Protein AF-A0A8S0VJ40-F1 (afdb_monomer)

Secondary structure (DSSP, 8-state):
---------HHHHHHHHHHHHHHHS-----------S--HHHHHHHHHHHHHHHHHHTTS-HHHHTSHHHHHHHHHHHHHHHTTGGGS-HHHHHHHHHHHHHHHHHHHHHHHHHHHHHHHHHHHHHHHHHHHHHHHHHHH--

Solvent-accessible surface area (backbone atoms only — not comparable to full-atom values): 8454 Å² total; per-residue (Å²): 137,82,84,78,81,72,82,69,51,73,69,55,50,51,49,54,52,52,53,51,51,63,68,66,53,76,91,69,75,94,69,92,76,95,72,95,76,85,79,70,64,64,62,53,52,52,40,53,50,27,50,52,52,38,63,54,54,76,70,49,55,67,84,60,39,67,37,68,67,47,41,49,51,44,54,50,18,40,51,46,42,65,74,45,43,90,80,51,54,74,67,58,38,52,52,48,51,51,45,57,72,45,45,69,58,53,54,48,54,48,53,52,50,53,52,53,52,53,52,51,51,54,51,52,54,54,50,54,53,51,52,52,53,52,55,51,52,64,68,70,77,114

Foldseek 3Di:
DDDDPDPDDPVRVVVVVVVVVVVPPDPDDDDDDPDDDDPPPPLVVLLVVLVVLLVVLVPDDLVVCLPPVNVVSNLVSLVSCQVVVVVDDPVVNVVSVVCNVCVVVVNVVVVVVVVVVVVVVVVVVVVVVVVVVVVVVVVVVD

pLDDT: mean 79.47, std 16.98, range [35.09, 96.12]

Nearest PDB structures (foldseek):
  6o35-assembly1_B-2  TM=2.743E-01  e=5.313E+00  synthetic construct
  4jps-assembly1_B  TM=1.727E-01  e=5.653E+00  Homo sapiens

Mean predicted aligned error: 16.93 Å

Structure (mmCIF, N/CA/C/O backbone):
data_AF-A0A8S0VJ40-F1
#
_entry.id   AF-A0A8S0VJ40-F1
#
loop_
_atom_site.group_PDB
_atom_site.id
_atom_site.type_symbol
_atom_site.label_atom_id
_atom_site.label_alt_id
_atom_site.label_comp_id
_atom_site.label_asym_id
_atom_site.label_entity_id
_atom_site.label_seq_id
_atom_site.pdbx_PDB_ins_code
_atom_site.Cartn_x
_atom_site.Cartn_y
_atom_site.Cartn_z
_atom_site.occupancy
_atom_site.B_iso_or_equiv
_atom_site.auth_seq_id
_atom_site.auth_comp_id
_atom_site.auth_asym_id
_atom_site.auth_atom_id
_atom_site.pdbx_PDB_model_num
ATOM 1 N N . PRO A 1 1 ? 5.950 -53.719 -9.949 1.00 42.41 1 PRO A N 1
ATOM 2 C CA . PRO A 1 1 ? 6.264 -52.420 -9.310 1.00 42.41 1 PRO A CA 1
ATOM 3 C C . PRO A 1 1 ? 5.692 -51.286 -10.170 1.00 42.41 1 PRO A C 1
ATOM 5 O O . PRO A 1 1 ? 6.237 -50.992 -11.226 1.00 42.41 1 PRO A O 1
ATOM 8 N N . MET A 1 2 ? 4.516 -50.775 -9.795 1.00 40.91 2 MET A N 1
ATOM 9 C CA . MET A 1 2 ? 3.922 -49.607 -10.445 1.00 40.91 2 MET A CA 1
ATOM 10 C C . MET A 1 2 ? 4.445 -48.355 -9.751 1.00 40.91 2 MET A C 1
ATOM 12 O O . MET A 1 2 ? 4.151 -48.145 -8.576 1.00 40.91 2 MET A O 1
ATOM 16 N N . ASP A 1 3 ? 5.214 -47.555 -10.482 1.00 45.19 3 ASP A N 1
ATOM 17 C CA . ASP A 1 3 ? 5.602 -46.214 -10.068 1.00 45.19 3 ASP A CA 1
ATOM 18 C C . ASP A 1 3 ? 4.359 -45.322 -10.092 1.00 45.19 3 ASP A C 1
ATOM 20 O O . ASP A 1 3 ? 3.833 -44.963 -11.148 1.00 45.19 3 ASP A O 1
ATOM 24 N N . SER A 1 4 ? 3.848 -45.006 -8.903 1.00 51.31 4 SER A N 1
ATOM 25 C CA . SER A 1 4 ? 2.787 -44.024 -8.733 1.00 51.31 4 SER A CA 1
ATOM 26 C C . SER A 1 4 ? 3.364 -42.632 -8.991 1.00 51.31 4 SER A C 1
ATOM 28 O O . SER A 1 4 ? 3.977 -42.032 -8.107 1.00 51.31 4 SER A O 1
ATOM 30 N N . PHE A 1 5 ? 3.166 -42.096 -10.194 1.00 58.88 5 PHE A N 1
ATOM 31 C CA . PHE A 1 5 ? 3.339 -40.666 -10.431 1.00 58.88 5 PHE A CA 1
ATOM 32 C C . PHE A 1 5 ? 2.191 -39.929 -9.743 1.00 58.88 5 PHE A C 1
ATOM 34 O O . PHE A 1 5 ? 1.100 -39.790 -10.291 1.00 58.88 5 PHE A O 1
ATOM 41 N N . VAL A 1 6 ? 2.432 -39.501 -8.505 1.00 60.41 6 VAL A N 1
ATOM 42 C CA . VAL A 1 6 ? 1.575 -38.525 -7.833 1.00 60.41 6 VAL A CA 1
ATOM 43 C C . VAL A 1 6 ? 1.709 -37.212 -8.613 1.00 60.41 6 VAL A C 1
ATOM 45 O O . VAL A 1 6 ? 2.836 -36.740 -8.788 1.00 60.41 6 VAL A O 1
ATOM 48 N N . PRO A 1 7 ? 0.614 -36.625 -9.127 1.00 55.88 7 PRO A N 1
ATOM 49 C CA . PRO A 1 7 ? 0.665 -35.304 -9.731 1.00 55.88 7 PRO A CA 1
ATOM 50 C C . PRO A 1 7 ? 1.055 -34.311 -8.637 1.00 55.88 7 PRO A C 1
ATOM 52 O O . PRO A 1 7 ? 0.270 -34.056 -7.727 1.00 55.88 7 PRO A O 1
ATOM 55 N N . LEU A 1 8 ? 2.285 -33.804 -8.695 1.00 59.44 8 LEU A N 1
ATOM 56 C CA . LEU A 1 8 ? 2.709 -32.687 -7.858 1.00 59.44 8 LEU A CA 1
ATOM 57 C C . LEU A 1 8 ? 1.770 -31.509 -8.128 1.00 59.44 8 LEU A C 1
ATOM 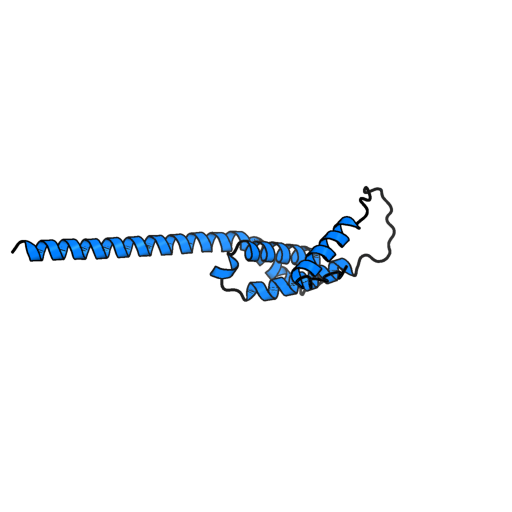59 O O . LEU A 1 8 ? 1.546 -31.147 -9.287 1.00 59.44 8 LEU A O 1
ATOM 63 N N . ASP A 1 9 ? 1.225 -30.941 -7.053 1.00 67.31 9 ASP A N 1
ATOM 64 C CA . ASP A 1 9 ? 0.450 -29.704 -7.083 1.00 67.31 9 ASP A CA 1
ATOM 65 C C . ASP A 1 9 ? 1.245 -28.658 -7.895 1.00 67.31 9 ASP A C 1
ATOM 67 O O . ASP A 1 9 ? 2.464 -28.534 -7.701 1.00 67.31 9 ASP A O 1
ATOM 71 N N . PRO A 1 10 ? 0.621 -27.919 -8.832 1.00 69.12 10 PRO A N 1
ATOM 72 C CA . PRO A 1 10 ? 1.275 -26.831 -9.555 1.00 69.12 10 PRO A CA 1
ATOM 73 C C . PRO A 1 10 ? 2.107 -25.910 -8.653 1.00 69.12 10 PRO A C 1
ATOM 75 O O . PRO A 1 10 ? 3.169 -25.444 -9.066 1.00 69.12 10 PRO A O 1
ATOM 78 N N . LEU A 1 11 ? 1.668 -25.693 -7.410 1.00 62.16 11 LEU A N 1
ATOM 79 C CA . LEU A 1 11 ? 2.377 -24.877 -6.428 1.00 62.16 11 LEU A CA 1
ATOM 80 C C . LEU A 1 11 ? 3.682 -25.528 -5.942 1.00 62.16 11 LEU A C 1
ATOM 82 O O . LEU A 1 11 ? 4.709 -24.864 -5.793 1.00 62.16 11 LEU A O 1
ATOM 86 N N . GLU A 1 12 ? 3.661 -26.841 -5.753 1.00 69.19 12 GLU A N 1
ATOM 87 C CA . GLU A 1 12 ? 4.792 -27.646 -5.297 1.00 69.19 12 GLU A CA 1
ATOM 88 C C . GLU A 1 12 ? 5.825 -27.822 -6.421 1.00 69.19 12 GLU A C 1
ATOM 90 O O . GLU A 1 12 ? 7.031 -27.737 -6.192 1.00 69.19 12 GLU A O 1
ATOM 95 N N . SER A 1 13 ? 5.362 -27.922 -7.673 1.00 70.88 13 SER A 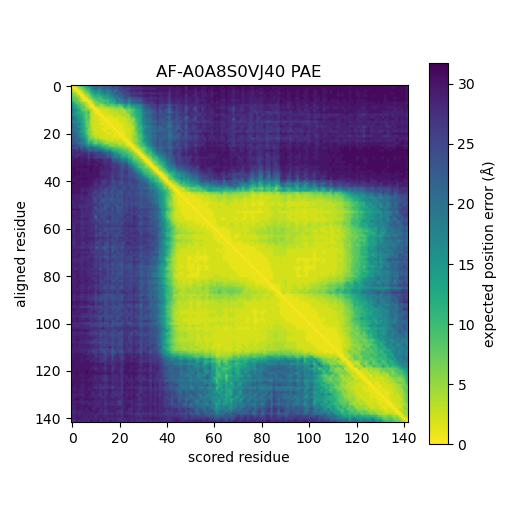N 1
ATOM 96 C CA . SER A 1 13 ? 6.224 -27.887 -8.861 1.00 70.88 13 SER A CA 1
ATOM 97 C C . SER A 1 13 ? 6.964 -26.551 -9.005 1.00 70.88 13 SER A C 1
ATOM 99 O O . SER A 1 13 ? 8.165 -26.530 -9.295 1.00 70.88 13 SER A O 1
ATOM 101 N N . ILE A 1 14 ? 6.278 -25.429 -8.754 1.00 74.69 14 ILE A N 1
ATOM 102 C CA . ILE A 1 14 ? 6.890 -24.092 -8.763 1.00 74.69 14 ILE A CA 1
ATOM 103 C C . ILE A 1 14 ? 7.935 -23.976 -7.650 1.00 74.69 14 ILE A C 1
ATOM 105 O O . ILE A 1 14 ? 9.039 -23.490 -7.902 1.00 74.69 14 ILE A O 1
ATOM 109 N N . TYR A 1 15 ? 7.617 -24.464 -6.448 1.00 77.81 15 TYR A N 1
ATOM 110 C CA . TYR A 1 15 ? 8.523 -24.425 -5.303 1.00 77.81 15 TYR A CA 1
ATOM 111 C C . TYR A 1 15 ? 9.808 -25.226 -5.553 1.00 77.81 15 TYR A C 1
ATOM 113 O O . TYR A 1 15 ? 10.908 -24.685 -5.431 1.00 77.81 15 TYR A O 1
ATOM 121 N N . VAL A 1 16 ? 9.686 -26.478 -6.007 1.00 78.19 16 VAL A N 1
ATOM 122 C CA . VAL A 1 16 ? 10.834 -27.346 -6.328 1.00 78.19 16 VAL A CA 1
ATOM 123 C C . VAL A 1 16 ? 11.701 -26.736 -7.433 1.00 78.19 16 VAL A C 1
ATOM 125 O O . VAL A 1 16 ? 12.934 -26.782 -7.371 1.00 78.19 16 VAL A O 1
ATOM 128 N N . LYS A 1 17 ? 11.076 -26.111 -8.437 1.00 76.38 17 LYS A N 1
ATOM 129 C CA . LYS A 1 17 ? 11.792 -25.445 -9.530 1.00 76.38 17 LYS A CA 1
ATOM 130 C C . LYS A 1 17 ? 12.568 -24.218 -9.047 1.00 76.38 17 LYS A C 1
ATOM 132 O O . LYS A 1 17 ? 13.713 -24.032 -9.457 1.00 76.38 17 LYS A O 1
ATOM 137 N N . ALA A 1 18 ? 11.975 -23.412 -8.168 1.00 74.31 18 ALA A N 1
ATOM 138 C CA . ALA A 1 18 ? 12.633 -22.253 -7.574 1.00 74.31 18 ALA A CA 1
ATOM 139 C C . ALA A 1 18 ? 13.811 -22.668 -6.676 1.00 74.31 18 ALA A C 1
ATOM 141 O O . ALA A 1 18 ? 14.895 -22.093 -6.772 1.00 74.31 18 ALA A O 1
ATOM 142 N N . GLU A 1 19 ? 13.640 -23.710 -5.860 1.00 79.25 19 GLU A N 1
ATOM 143 C CA . GLU A 1 19 ? 14.691 -24.199 -4.964 1.00 79.25 19 GLU A CA 1
ATOM 144 C C . GLU A 1 19 ? 15.882 -24.791 -5.739 1.00 79.25 19 GLU A C 1
ATOM 146 O O . GLU A 1 19 ? 17.044 -24.521 -5.420 1.00 79.25 19 GLU A O 1
ATOM 151 N N . SER A 1 20 ? 15.604 -25.552 -6.804 1.00 80.25 20 SER A N 1
ATOM 152 C CA . SER A 1 20 ? 16.628 -26.092 -7.706 1.00 80.25 20 SER A CA 1
ATOM 153 C C . SER A 1 20 ? 17.405 -24.977 -8.410 1.00 80.25 20 SER A C 1
ATOM 155 O O . SER A 1 20 ? 18.635 -25.028 -8.475 1.00 80.25 20 SER A O 1
ATOM 157 N N . PHE A 1 21 ? 16.707 -23.928 -8.858 1.00 78.88 21 PHE A N 1
ATOM 158 C CA . PHE A 1 21 ? 17.334 -22.766 -9.477 1.00 78.88 21 PHE A CA 1
ATOM 159 C C . PHE A 1 21 ? 18.286 -22.056 -8.506 1.00 78.88 21 PHE A C 1
ATOM 161 O O . PHE A 1 21 ? 19.450 -21.849 -8.845 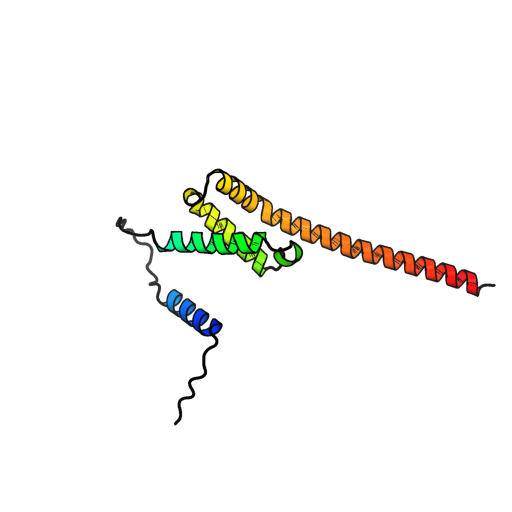1.00 78.88 21 PHE A O 1
ATOM 168 N N . LEU A 1 22 ? 17.849 -21.777 -7.274 1.00 75.88 22 LEU A N 1
ATOM 169 C CA . LEU A 1 22 ? 18.679 -21.129 -6.250 1.00 75.88 22 LEU A CA 1
ATOM 170 C C . LEU A 1 22 ? 19.916 -21.957 -5.875 1.00 75.88 22 LEU A C 1
ATOM 172 O O . LEU A 1 22 ? 20.999 -21.400 -5.699 1.00 75.88 22 LEU A O 1
ATOM 176 N N . LYS A 1 23 ? 19.783 -23.287 -5.797 1.00 74.81 23 LYS A N 1
ATOM 177 C CA . LYS A 1 23 ? 20.914 -24.202 -5.560 1.00 74.81 23 LYS A CA 1
ATOM 178 C C . LYS A 1 23 ? 21.881 -24.282 -6.741 1.00 74.81 23 LYS A C 1
ATOM 180 O O . LYS A 1 23 ? 23.058 -24.564 -6.530 1.00 74.81 23 LYS A O 1
ATOM 185 N N . SER A 1 24 ? 21.400 -24.049 -7.963 1.00 75.25 24 SER A N 1
ATOM 186 C CA . SER A 1 24 ? 22.216 -24.092 -9.181 1.00 75.25 24 SER A CA 1
ATOM 187 C C . SER A 1 24 ? 23.060 -22.836 -9.407 1.00 75.25 24 SER A C 1
ATOM 189 O O . SER A 1 24 ? 23.974 -22.866 -10.231 1.00 75.25 24 SER A O 1
ATOM 191 N N . ILE A 1 25 ? 22.800 -21.749 -8.667 1.00 74.19 25 ILE A N 1
ATOM 192 C CA . ILE A 1 25 ? 23.612 -20.533 -8.732 1.00 74.19 25 ILE A CA 1
ATOM 193 C C . ILE A 1 25 ? 25.004 -20.859 -8.168 1.00 74.19 25 ILE A C 1
ATOM 195 O O . ILE A 1 25 ? 25.128 -21.197 -6.986 1.00 74.19 25 ILE A O 1
ATOM 199 N N . PRO A 1 26 ? 26.076 -20.757 -8.974 1.00 62.88 26 PRO A N 1
ATOM 200 C CA . PRO A 1 26 ? 27.422 -20.981 -8.478 1.00 62.88 26 PRO A CA 1
ATOM 201 C C . PRO A 1 26 ? 27.715 -19.981 -7.358 1.00 62.88 26 PRO A C 1
ATOM 203 O O . PRO A 1 26 ? 27.571 -18.773 -7.554 1.00 62.88 26 PRO A O 1
ATOM 206 N N . LYS A 1 27 ? 28.178 -20.462 -6.196 1.00 61.94 27 LYS A N 1
ATOM 207 C CA . LYS A 1 27 ? 28.809 -19.624 -5.162 1.00 61.94 27 LYS A CA 1
ATOM 208 C C . LYS A 1 27 ? 30.111 -19.049 -5.726 1.00 61.94 27 LYS A C 1
ATOM 210 O O . LYS A 1 27 ? 31.199 -19.537 -5.434 1.00 61.94 27 LYS A O 1
ATOM 215 N N . LYS A 1 28 ? 30.012 -18.047 -6.596 1.00 50.06 28 LYS A N 1
ATOM 216 C CA . LYS A 1 28 ? 31.170 -17.351 -7.141 1.00 50.06 28 LYS A CA 1
ATOM 217 C C . LYS A 1 28 ? 31.539 -16.246 -6.161 1.00 50.06 28 LYS A C 1
ATOM 219 O O . LYS A 1 28 ? 30.782 -15.300 -5.967 1.00 50.06 28 LYS A O 1
ATOM 224 N N . SER A 1 29 ? 32.689 -16.405 -5.505 1.00 47.62 29 SER A N 1
ATOM 225 C CA . SER A 1 29 ? 33.309 -15.325 -4.745 1.00 47.62 29 SER A CA 1
ATOM 226 C C . SER A 1 29 ? 33.520 -14.137 -5.675 1.00 47.62 29 SER A C 1
ATOM 228 O O . SER A 1 29 ? 34.057 -14.307 -6.773 1.00 47.62 29 SER A O 1
ATOM 230 N N . PHE A 1 30 ? 33.110 -12.952 -5.234 1.00 45.16 30 PHE A N 1
ATOM 231 C CA . PHE A 1 30 ? 33.360 -11.702 -5.934 1.00 45.16 30 PHE A CA 1
ATOM 232 C C . PHE A 1 30 ? 34.870 -11.494 -6.086 1.00 45.16 30 PHE A C 1
ATOM 234 O O . PHE A 1 30 ? 35.560 -11.082 -5.160 1.00 45.16 30 PHE A O 1
ATOM 241 N N . SER A 1 31 ? 35.380 -11.809 -7.271 1.00 42.28 31 SER A N 1
ATOM 242 C CA . SER A 1 31 ? 36.697 -11.410 -7.740 1.00 42.28 31 SER A CA 1
ATOM 243 C C . SER A 1 31 ? 36.496 -10.814 -9.127 1.00 42.28 31 SER A C 1
ATOM 245 O O . SER A 1 31 ? 36.039 -11.498 -10.042 1.00 42.28 31 SER A O 1
ATOM 247 N N . SER A 1 32 ? 36.797 -9.521 -9.199 1.00 51.09 32 SER A N 1
ATOM 248 C CA . SER A 1 32 ? 36.800 -8.621 -10.348 1.00 51.09 32 SER A CA 1
ATOM 249 C C . SER A 1 32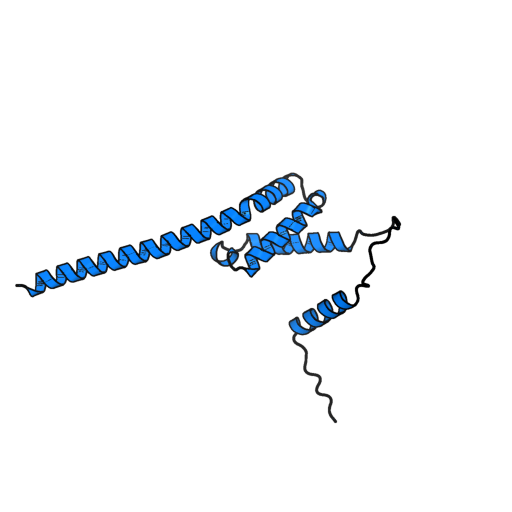 ? 37.011 -9.284 -11.715 1.00 51.09 32 SER A C 1
ATOM 251 O O . SER A 1 32 ? 38.056 -9.876 -11.970 1.00 51.09 32 SER A O 1
ATOM 253 N N . ALA A 1 33 ? 36.044 -9.085 -12.610 1.00 37.72 33 ALA A N 1
ATOM 254 C CA . ALA A 1 33 ? 36.286 -8.841 -14.027 1.00 37.72 33 ALA A CA 1
ATOM 255 C C . ALA A 1 33 ? 35.066 -8.092 -14.572 1.00 37.72 33 ALA A C 1
ATOM 257 O O . ALA A 1 33 ? 33.964 -8.634 -14.642 1.00 37.72 33 ALA A O 1
ATOM 258 N N . ILE A 1 34 ? 35.267 -6.812 -14.875 1.00 48.94 34 ILE A N 1
ATOM 259 C CA . ILE A 1 34 ? 34.309 -5.973 -15.587 1.00 48.94 34 ILE A CA 1
ATOM 260 C C . ILE A 1 34 ? 34.347 -6.473 -17.029 1.00 48.94 34 ILE A C 1
ATOM 262 O O . ILE A 1 34 ? 35.265 -6.126 -17.766 1.00 48.94 34 ILE A O 1
ATOM 266 N N . ASP A 1 35 ? 33.399 -7.329 -17.397 1.00 35.09 35 ASP A N 1
ATOM 267 C CA . ASP A 1 35 ? 33.155 -7.671 -18.793 1.00 35.09 35 ASP A CA 1
ATOM 268 C C . ASP A 1 35 ? 31.756 -7.176 -19.153 1.00 35.09 35 ASP A C 1
ATOM 270 O O . ASP A 1 35 ? 30.720 -7.715 -18.760 1.00 35.09 35 ASP A O 1
ATOM 274 N N . THR A 1 36 ? 31.746 -6.029 -19.818 1.00 48.12 36 THR A N 1
ATOM 275 C CA . THR A 1 36 ? 30.575 -5.377 -20.383 1.00 48.12 36 THR A CA 1
ATOM 276 C C . THR A 1 36 ? 30.016 -6.243 -21.498 1.00 48.12 36 THR A C 1
ATOM 278 O O . THR A 1 36 ? 30.503 -6.123 -22.614 1.00 48.12 36 THR A O 1
ATOM 281 N N . THR A 1 37 ? 29.004 -7.076 -21.233 1.00 42.66 37 THR A N 1
ATOM 282 C CA . THR A 1 37 ? 27.975 -7.494 -22.208 1.00 42.66 37 THR A CA 1
ATOM 283 C C . THR A 1 37 ? 26.837 -8.230 -21.476 1.00 42.66 37 THR A C 1
ATOM 285 O O . THR A 1 37 ? 27.031 -9.309 -20.931 1.00 42.66 37 THR A O 1
ATOM 288 N N . CYS A 1 38 ? 25.629 -7.651 -21.534 1.00 42.78 38 CYS A N 1
ATOM 289 C CA . CYS A 1 38 ? 24.323 -8.289 -21.286 1.00 42.78 38 CYS A CA 1
ATOM 290 C C . CYS A 1 38 ? 23.931 -8.685 -19.841 1.00 42.78 38 CYS A C 1
ATOM 292 O O . CYS A 1 38 ? 23.775 -9.863 -19.543 1.00 42.78 38 CYS A O 1
ATOM 294 N N . GLU A 1 39 ? 23.581 -7.708 -18.994 1.00 45.25 39 GLU A N 1
ATOM 295 C CA . GLU A 1 39 ? 22.882 -7.952 -17.707 1.00 45.25 39 GLU A CA 1
ATOM 296 C C . GLU A 1 39 ? 21.385 -7.546 -17.702 1.00 45.25 39 GLU A C 1
ATOM 298 O O . GLU A 1 39 ? 20.737 -7.508 -16.661 1.00 45.25 39 GLU A O 1
ATOM 303 N N . VAL A 1 40 ? 20.792 -7.227 -18.859 1.00 49.81 40 VAL A N 1
ATOM 304 C CA . VAL A 1 40 ? 19.518 -6.471 -18.922 1.00 49.81 40 VAL A CA 1
ATOM 305 C C . VAL A 1 40 ? 18.195 -7.276 -19.065 1.00 49.81 40 VAL A C 1
ATOM 307 O O . VAL A 1 40 ? 17.146 -6.633 -19.023 1.00 49.81 40 VAL A O 1
ATOM 310 N N . PRO A 1 41 ? 18.118 -8.624 -19.154 1.00 49.62 41 PRO A N 1
ATOM 311 C CA . PRO A 1 41 ? 16.804 -9.286 -19.100 1.00 49.62 41 PRO A CA 1
ATOM 312 C C . PRO A 1 41 ? 16.247 -9.382 -17.669 1.00 49.62 41 PRO A C 1
ATOM 314 O O . PRO A 1 41 ? 15.133 -8.941 -17.400 1.00 49.62 41 PRO A O 1
ATOM 317 N N . LEU A 1 42 ? 17.059 -9.869 -16.723 1.00 52.03 42 LEU A N 1
ATOM 318 C CA . LEU A 1 42 ? 16.574 -10.311 -15.411 1.00 52.03 42 LEU A CA 1
ATOM 319 C C . LEU A 1 42 ? 15.981 -9.158 -14.582 1.00 52.03 42 LEU A C 1
ATOM 321 O O . LEU A 1 42 ? 14.871 -9.264 -14.068 1.00 52.03 42 LEU A O 1
ATOM 325 N N . PHE A 1 43 ? 16.676 -8.019 -14.499 1.00 57.03 43 PHE A N 1
ATOM 326 C CA . PHE A 1 43 ? 16.216 -6.862 -13.716 1.00 57.03 43 PHE A CA 1
ATOM 327 C C . PHE A 1 43 ? 14.926 -6.234 -14.257 1.00 57.03 43 PHE A C 1
ATOM 329 O O . PHE A 1 43 ? 14.072 -5.811 -13.474 1.00 57.03 43 PHE A O 1
ATOM 336 N N . LYS A 1 44 ? 14.756 -6.201 -15.585 1.00 63.12 44 LYS A N 1
ATOM 337 C CA . LYS A 1 44 ? 13.525 -5.695 -16.206 1.00 63.12 44 LYS A CA 1
ATOM 338 C C . LYS A 1 44 ? 12.345 -6.610 -15.909 1.00 63.12 44 LYS A C 1
ATOM 340 O O . LYS A 1 44 ? 11.279 -6.109 -15.559 1.00 63.12 44 LYS A O 1
ATOM 345 N N . ASP A 1 45 ? 12.552 -7.922 -15.966 1.00 78.94 45 ASP A N 1
ATOM 346 C CA . ASP A 1 45 ? 11.515 -8.904 -15.649 1.00 78.94 45 ASP A CA 1
ATOM 347 C C . ASP A 1 45 ? 11.067 -8.782 -14.183 1.00 78.94 45 ASP A C 1
ATOM 349 O O . ASP A 1 45 ? 9.868 -8.763 -13.894 1.00 78.94 45 ASP A O 1
ATOM 353 N N . HIS A 1 46 ? 12.011 -8.574 -13.258 1.00 84.12 46 HIS A N 1
ATOM 354 C CA . HIS A 1 46 ? 11.701 -8.319 -11.849 1.00 84.12 46 HIS A CA 1
ATOM 355 C C . HIS A 1 46 ? 10.912 -7.023 -11.631 1.00 84.12 46 HIS A C 1
ATOM 357 O O . HIS A 1 46 ? 9.958 -7.016 -10.853 1.00 84.12 46 HIS A O 1
ATOM 363 N N . ALA A 1 47 ? 11.262 -5.934 -12.321 1.00 86.81 47 ALA A N 1
ATOM 364 C CA . ALA A 1 47 ? 10.539 -4.670 -12.204 1.00 86.81 47 ALA A CA 1
ATOM 365 C C . ALA A 1 47 ? 9.116 -4.752 -12.787 1.00 86.81 47 ALA A C 1
ATOM 367 O O . ALA A 1 47 ? 8.182 -4.195 -12.211 1.00 86.81 47 ALA A O 1
ATOM 368 N N . ILE A 1 48 ? 8.929 -5.481 -13.894 1.00 89.38 48 ILE A N 1
ATOM 369 C CA . ILE A 1 48 ? 7.607 -5.728 -14.491 1.00 89.38 48 ILE A CA 1
ATOM 370 C C . ILE A 1 48 ? 6.733 -6.549 -13.535 1.00 89.38 48 ILE A C 1
ATOM 372 O O . ILE A 1 48 ? 5.577 -6.191 -13.301 1.00 89.38 48 ILE A O 1
ATOM 376 N N . LEU A 1 49 ? 7.286 -7.609 -12.937 1.00 90.44 49 LEU A N 1
ATOM 377 C CA . LEU A 1 49 ? 6.584 -8.417 -11.937 1.00 90.44 49 LEU A CA 1
ATOM 378 C C . LEU A 1 49 ? 6.226 -7.595 -10.693 1.00 90.44 49 LEU A C 1
ATOM 380 O O . LEU A 1 49 ? 5.071 -7.610 -10.270 1.00 90.44 49 LEU A O 1
ATOM 384 N N . ALA A 1 50 ? 7.176 -6.828 -10.151 1.00 92.06 50 ALA A N 1
ATOM 385 C CA . ALA A 1 50 ? 6.947 -5.942 -9.010 1.00 92.06 50 ALA A CA 1
ATOM 386 C C . ALA A 1 50 ? 5.859 -4.901 -9.301 1.00 92.06 50 ALA A C 1
ATOM 388 O O . ALA A 1 50 ? 5.002 -4.652 -8.459 1.00 92.06 50 ALA A O 1
ATOM 389 N N . LYS A 1 51 ? 5.827 -4.345 -10.519 1.00 92.19 51 LYS A N 1
ATOM 390 C CA . LYS A 1 51 ? 4.749 -3.450 -10.961 1.00 92.19 51 LYS A CA 1
ATOM 391 C C . LYS A 1 51 ? 3.393 -4.158 -10.986 1.00 92.19 51 LYS A C 1
ATOM 393 O O . LYS A 1 51 ? 2.391 -3.569 -10.592 1.00 92.19 51 LYS A O 1
ATOM 398 N N . GLY A 1 52 ? 3.353 -5.416 -11.423 1.00 91.25 52 GLY A N 1
ATOM 399 C CA . GLY A 1 52 ? 2.147 -6.245 -11.391 1.00 91.25 52 GLY A CA 1
ATOM 400 C C . GLY A 1 52 ? 1.631 -6.480 -9.969 1.00 91.25 52 GLY A C 1
ATOM 401 O O . GLY A 1 52 ? 0.446 -6.271 -9.705 1.00 91.25 52 GLY A O 1
ATOM 402 N N . PHE A 1 53 ? 2.518 -6.854 -9.042 1.00 92.44 53 PHE A N 1
ATOM 403 C CA . PHE A 1 53 ? 2.169 -7.017 -7.628 1.00 92.44 53 PHE A CA 1
ATOM 404 C C . PHE A 1 53 ? 1.711 -5.707 -6.999 1.00 92.44 53 PHE A C 1
ATOM 406 O O . PHE A 1 53 ? 0.653 -5.681 -6.376 1.00 92.44 53 PHE A O 1
ATOM 413 N N . PHE A 1 54 ? 2.441 -4.618 -7.231 1.00 94.56 54 PHE A N 1
ATOM 414 C CA . PHE A 1 54 ? 2.064 -3.282 -6.787 1.00 94.56 54 PHE A CA 1
ATOM 415 C C . PHE A 1 54 ? 0.649 -2.912 -7.246 1.00 94.56 54 PHE A C 1
ATOM 417 O O . PHE A 1 54 ? -0.206 -2.622 -6.416 1.00 94.56 54 PHE A O 1
ATOM 424 N N . ASN A 1 55 ? 0.365 -3.016 -8.549 1.00 93.69 55 ASN A N 1
ATOM 425 C CA . ASN A 1 55 ? -0.947 -2.689 -9.113 1.00 93.69 55 ASN A CA 1
ATOM 426 C C . ASN A 1 55 ? -2.080 -3.533 -8.511 1.00 93.69 55 ASN A C 1
ATOM 428 O O . ASN A 1 55 ? -3.201 -3.051 -8.360 1.00 93.69 55 ASN A O 1
ATOM 432 N N . LYS A 1 56 ? -1.802 -4.793 -8.162 1.00 94.19 56 LYS A N 1
ATOM 433 C CA . LYS A 1 56 ? -2.765 -5.643 -7.461 1.00 94.19 56 LYS A CA 1
ATOM 434 C C . LYS A 1 56 ? -2.961 -5.181 -6.015 1.00 94.19 56 LYS A C 1
ATOM 436 O O . LYS A 1 56 ? -4.097 -5.054 -5.574 1.00 94.19 56 LYS A O 1
ATOM 441 N N . LEU A 1 57 ? -1.883 -4.908 -5.289 1.00 93.81 57 LEU A N 1
ATOM 442 C CA . LEU A 1 57 ? -1.930 -4.556 -3.868 1.00 93.81 57 LEU A CA 1
ATOM 443 C C . LEU A 1 57 ? -2.566 -3.186 -3.617 1.00 93.81 57 LEU A C 1
ATOM 445 O O . LEU A 1 57 ? -3.293 -3.041 -2.643 1.00 93.81 57 LEU A O 1
ATOM 449 N N . ILE A 1 58 ? -2.389 -2.203 -4.508 1.00 92.88 58 ILE A N 1
ATOM 450 C CA . ILE A 1 58 ? -3.069 -0.899 -4.373 1.00 92.88 58 ILE A CA 1
ATOM 451 C C . ILE A 1 58 ? -4.595 -0.997 -4.505 1.00 92.88 58 ILE A C 1
ATOM 453 O O . ILE A 1 58 ? -5.301 -0.064 -4.137 1.00 92.88 58 ILE A O 1
ATOM 457 N N . SER A 1 59 ? -5.109 -2.103 -5.054 1.00 93.69 59 SER A N 1
ATOM 458 C CA . SER A 1 59 ? -6.550 -2.350 -5.154 1.00 93.69 59 SER A CA 1
ATOM 459 C C . SER A 1 59 ? -7.139 -2.994 -3.897 1.00 93.69 59 SER A C 1
ATOM 461 O O . SER A 1 59 ? -8.359 -3.116 -3.795 1.00 93.69 59 SER A O 1
ATOM 463 N N . PHE A 1 60 ? -6.296 -3.424 -2.952 1.00 91.25 60 PHE A N 1
ATOM 464 C CA . PHE A 1 60 ? -6.759 -4.075 -1.733 1.00 91.25 60 PHE A CA 1
ATOM 465 C C . PHE A 1 60 ? -7.327 -3.048 -0.751 1.00 91.25 60 PHE A C 1
ATOM 467 O O . PHE A 1 60 ? -6.799 -1.937 -0.640 1.00 91.25 60 PHE A O 1
ATOM 474 N N . PRO A 1 61 ? -8.380 -3.407 0.003 1.00 92.50 61 PRO A N 1
ATOM 475 C CA . PRO A 1 61 ? -8.788 -2.608 1.146 1.00 92.50 61 PRO A CA 1
ATOM 476 C C . PRO A 1 61 ? -7.673 -2.613 2.202 1.00 92.50 61 PRO A C 1
ATOM 478 O O . PRO A 1 61 ? -6.911 -3.574 2.318 1.00 92.50 61 PRO A O 1
ATOM 481 N N . LEU A 1 62 ? -7.593 -1.547 3.004 1.00 89.19 62 LEU A N 1
ATOM 482 C CA . LEU A 1 62 ? -6.548 -1.404 4.026 1.00 89.19 62 LEU A CA 1
ATOM 483 C C . LEU A 1 62 ? -6.544 -2.563 5.034 1.00 89.19 62 LEU A 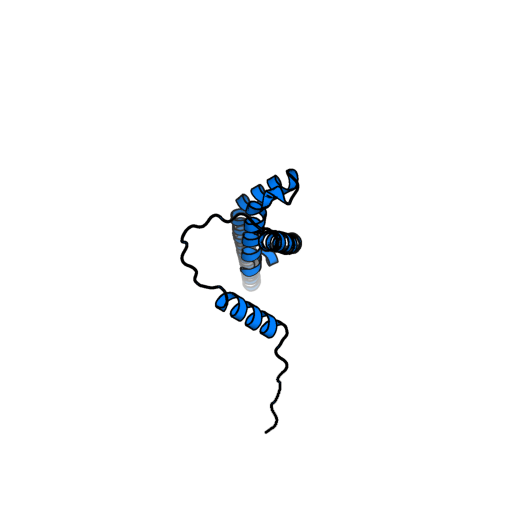C 1
ATOM 485 O O . LEU A 1 62 ? -5.473 -3.016 5.421 1.00 89.19 62 LEU A O 1
ATOM 489 N N . ASP A 1 63 ? -7.719 -3.090 5.388 1.00 90.56 63 ASP A N 1
ATOM 490 C CA . ASP A 1 63 ? -7.856 -4.252 6.277 1.00 90.56 63 ASP A CA 1
ATOM 491 C C . ASP A 1 63 ? -7.198 -5.525 5.722 1.00 90.56 63 ASP A C 1
ATOM 493 O O . ASP A 1 63 ? -6.654 -6.315 6.490 1.00 90.56 63 ASP A O 1
ATOM 497 N N . ASP A 1 64 ? -7.186 -5.706 4.400 1.00 92.81 64 ASP A N 1
ATOM 498 C CA . ASP A 1 64 ? -6.486 -6.828 3.769 1.00 92.81 64 ASP A CA 1
ATOM 499 C C . ASP A 1 64 ? -5.002 -6.508 3.563 1.00 92.81 64 ASP A C 1
ATOM 501 O O . ASP A 1 64 ? -4.156 -7.402 3.596 1.00 92.81 64 ASP A O 1
ATOM 505 N N . LEU A 1 65 ? -4.666 -5.234 3.348 1.00 91.75 65 LEU A N 1
ATOM 506 C CA . LEU A 1 65 ? -3.297 -4.788 3.102 1.00 91.75 65 LEU A CA 1
ATOM 507 C C . LEU A 1 65 ? -2.406 -4.882 4.350 1.00 91.75 65 LEU A C 1
ATOM 509 O O . LEU A 1 65 ? -1.194 -5.026 4.208 1.00 91.75 65 LEU A O 1
ATOM 513 N N . VAL A 1 66 ? -2.998 -4.854 5.551 1.00 92.06 66 VAL A N 1
ATOM 514 C CA . VAL A 1 66 ? -2.289 -5.087 6.821 1.00 92.06 66 VAL A CA 1
ATOM 515 C C . VAL A 1 66 ? -2.022 -6.567 7.130 1.00 92.06 66 VAL A C 1
ATOM 517 O O . VAL A 1 66 ? -1.388 -6.857 8.147 1.00 92.06 66 VAL A O 1
ATOM 520 N N . ASP A 1 67 ? -2.464 -7.517 6.287 1.00 93.50 67 ASP A N 1
ATOM 521 C CA . ASP A 1 67 ? -1.961 -8.898 6.356 1.00 93.50 67 ASP A CA 1
ATOM 522 C C . ASP A 1 67 ? -0.433 -8.857 6.165 1.00 93.50 67 ASP A C 1
ATOM 524 O O . ASP A 1 67 ? 0.039 -8.292 5.171 1.00 93.50 67 ASP A O 1
ATOM 528 N N . PRO A 1 68 ? 0.360 -9.471 7.063 1.00 92.88 68 PRO A N 1
ATOM 529 C CA . PRO A 1 68 ? 1.818 -9.388 7.010 1.00 92.88 68 PRO A CA 1
ATOM 530 C C . PRO A 1 68 ? 2.425 -9.788 5.661 1.00 92.88 68 PRO A C 1
ATOM 532 O O . PRO A 1 68 ? 3.467 -9.262 5.268 1.00 92.88 68 PRO A O 1
ATOM 535 N N . ARG A 1 69 ? 1.786 -10.705 4.923 1.00 94.38 69 ARG A N 1
ATOM 536 C CA . ARG A 1 69 ? 2.252 -11.134 3.598 1.00 94.38 69 ARG A CA 1
ATOM 537 C C . ARG A 1 69 ? 2.019 -10.047 2.557 1.00 94.38 69 ARG A C 1
ATOM 539 O O . ARG A 1 69 ? 2.885 -9.832 1.715 1.00 94.38 69 ARG A O 1
ATOM 546 N N . HIS A 1 70 ? 0.876 -9.365 2.607 1.00 94.75 70 HIS A N 1
ATOM 547 C CA . HIS A 1 70 ? 0.556 -8.277 1.684 1.00 94.75 70 HIS A CA 1
ATOM 548 C C . HIS A 1 70 ? 1.385 -7.026 1.988 1.00 94.75 70 HIS A C 1
ATOM 550 O O . HIS A 1 70 ? 1.916 -6.419 1.058 1.00 94.75 70 HIS A O 1
ATOM 556 N N . GLU A 1 71 ? 1.575 -6.696 3.268 1.00 94.56 71 GLU A N 1
ATOM 557 C CA . GLU A 1 71 ? 2.448 -5.605 3.713 1.00 94.56 71 GLU A CA 1
ATOM 558 C C . GLU A 1 71 ? 3.889 -5.831 3.228 1.00 94.56 71 GLU A C 1
ATOM 560 O O . GLU A 1 71 ? 4.472 -4.965 2.573 1.00 94.56 71 GLU A O 1
ATOM 565 N N . THR A 1 72 ? 4.432 -7.033 3.456 1.00 94.81 72 THR A N 1
ATOM 566 C CA . THR A 1 72 ? 5.781 -7.406 2.996 1.00 94.81 72 THR A CA 1
ATOM 567 C C . THR A 1 72 ? 5.888 -7.319 1.474 1.00 94.81 72 THR A C 1
ATOM 569 O O . THR A 1 72 ? 6.799 -6.675 0.956 1.00 94.81 72 THR A O 1
ATOM 572 N N . ALA A 1 73 ? 4.925 -7.893 0.745 1.00 94.62 73 ALA A N 1
ATOM 573 C CA . ALA A 1 73 ? 4.919 -7.861 -0.715 1.00 94.62 73 ALA A CA 1
ATOM 574 C C . ALA A 1 73 ? 4.831 -6.429 -1.274 1.00 94.62 73 ALA A C 1
ATOM 576 O O . ALA A 1 73 ? 5.456 -6.128 -2.294 1.00 94.62 73 ALA A O 1
ATOM 577 N N . MET A 1 74 ? 4.093 -5.529 -0.613 1.00 96.12 74 MET A N 1
ATOM 578 C CA . MET A 1 74 ? 4.019 -4.115 -0.990 1.00 96.12 74 MET A CA 1
ATOM 579 C C . MET A 1 74 ? 5.370 -3.423 -0.780 1.00 96.12 74 MET A C 1
ATOM 581 O O . MET A 1 74 ? 5.858 -2.752 -1.689 1.00 96.12 74 MET A O 1
ATOM 585 N N . ILE A 1 75 ? 6.010 -3.625 0.377 1.00 95.50 75 ILE A N 1
ATOM 586 C CA . ILE A 1 75 ? 7.329 -3.052 0.698 1.00 95.50 75 ILE A CA 1
ATOM 587 C C . ILE A 1 75 ? 8.399 -3.532 -0.291 1.00 95.50 75 ILE A C 1
ATOM 589 O O . ILE A 1 75 ? 9.204 -2.729 -0.779 1.00 95.50 75 ILE A O 1
ATOM 593 N N . GLU A 1 76 ? 8.404 -4.823 -0.619 1.00 94.75 76 GLU A N 1
ATOM 594 C CA . GLU A 1 76 ? 9.318 -5.404 -1.605 1.00 94.75 76 GLU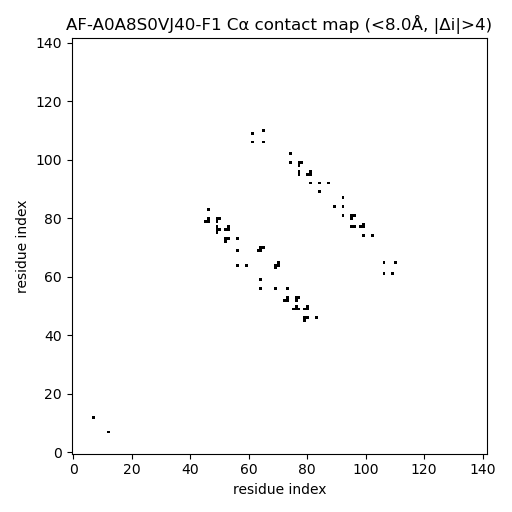 A CA 1
ATOM 595 C C . GLU A 1 76 ? 9.063 -4.835 -3.004 1.00 94.75 76 GLU A C 1
ATOM 597 O O . GLU A 1 76 ? 10.002 -4.388 -3.669 1.00 94.75 76 GLU A O 1
ATOM 602 N N . SER A 1 77 ? 7.796 -4.764 -3.424 1.00 94.69 77 SER A N 1
ATOM 603 C CA . SER A 1 77 ? 7.412 -4.203 -4.724 1.00 94.69 77 SER A CA 1
ATOM 604 C C . SER A 1 77 ? 7.842 -2.741 -4.850 1.00 94.69 77 SER A C 1
ATOM 606 O O . SER A 1 77 ? 8.500 -2.372 -5.822 1.00 94.69 77 SER A O 1
ATOM 608 N N . LEU A 1 78 ? 7.557 -1.913 -3.839 1.00 95.25 78 LEU A N 1
ATOM 609 C CA . LEU A 1 78 ? 7.988 -0.514 -3.779 1.00 95.25 78 LEU A CA 1
ATOM 610 C C . LEU A 1 78 ? 9.515 -0.387 -3.792 1.00 95.25 78 LEU A C 1
ATOM 612 O O . LEU A 1 78 ? 10.065 0.502 -4.439 1.00 95.25 78 LEU A O 1
ATOM 616 N N . SER A 1 79 ? 10.224 -1.292 -3.116 1.00 94.50 79 SER A N 1
ATOM 617 C CA . SER A 1 79 ? 11.687 -1.293 -3.100 1.00 94.50 79 SER A CA 1
ATOM 618 C C . SER A 1 79 ? 12.282 -1.599 -4.469 1.00 94.50 79 SER A C 1
ATOM 620 O O . SER A 1 79 ? 13.174 -0.875 -4.910 1.00 94.50 79 SER A O 1
ATOM 622 N N . ILE A 1 80 ? 11.756 -2.607 -5.167 1.00 92.81 80 ILE A N 1
ATOM 623 C CA . ILE A 1 80 ? 12.182 -2.957 -6.526 1.00 92.81 80 ILE A CA 1
ATOM 624 C C . ILE A 1 80 ? 11.861 -1.816 -7.497 1.00 92.81 80 ILE A C 1
ATOM 626 O O . ILE A 1 80 ? 12.720 -1.442 -8.295 1.00 92.81 80 ILE A O 1
ATOM 630 N N . LEU A 1 81 ? 10.668 -1.222 -7.412 1.00 92.62 81 LEU A N 1
ATOM 631 C CA . LEU A 1 81 ? 10.268 -0.112 -8.282 1.00 92.62 81 LEU A CA 1
ATOM 632 C C . LEU A 1 81 ? 11.136 1.135 -8.058 1.00 92.62 81 LEU A C 1
ATOM 634 O O . LEU A 1 81 ? 11.604 1.723 -9.029 1.00 92.62 81 LEU A O 1
ATOM 638 N N . CYS A 1 82 ? 11.449 1.488 -6.806 1.00 92.56 82 CYS A N 1
ATOM 639 C CA . CYS A 1 82 ? 12.375 2.585 -6.497 1.00 92.56 82 CYS A CA 1
ATOM 640 C C . CYS A 1 82 ? 13.808 2.346 -6.989 1.00 92.56 82 CYS A C 1
ATOM 642 O O . CYS A 1 82 ? 14.527 3.306 -7.248 1.00 92.56 82 CYS A O 1
ATOM 644 N N . ASN A 1 83 ? 14.234 1.094 -7.139 1.00 92.25 83 ASN A N 1
ATOM 645 C CA . ASN A 1 83 ? 15.540 0.779 -7.723 1.00 92.25 83 ASN A CA 1
ATOM 646 C C . ASN A 1 83 ? 15.517 0.815 -9.263 1.00 92.25 83 ASN A C 1
ATOM 648 O O . ASN A 1 83 ? 16.569 0.758 -9.892 1.00 92.25 83 ASN A O 1
ATOM 652 N N . ASN A 1 84 ? 14.331 0.917 -9.873 1.00 91.94 84 ASN A N 1
ATOM 653 C CA . ASN A 1 84 ? 14.113 0.859 -11.318 1.00 91.94 84 ASN A CA 1
ATOM 654 C C . ASN A 1 84 ? 13.248 2.033 -11.823 1.00 91.94 84 ASN A C 1
ATOM 656 O O . ASN A 1 84 ? 12.448 1.872 -12.745 1.00 91.94 84 ASN A O 1
ATOM 660 N N . LEU A 1 85 ? 13.411 3.226 -11.237 1.00 89.62 85 LEU A N 1
ATOM 661 C CA . LEU A 1 85 ? 12.608 4.415 -11.572 1.00 89.62 85 LEU A CA 1
ATOM 662 C C . LEU A 1 85 ? 12.711 4.828 -13.047 1.00 89.62 85 LEU A C 1
ATOM 664 O O . LEU A 1 85 ? 11.772 5.400 -13.584 1.00 89.62 85 LEU A O 1
ATOM 668 N N . SER A 1 86 ? 13.810 4.489 -13.727 1.00 87.50 86 SER A N 1
ATOM 669 C CA . SER A 1 86 ? 13.990 4.751 -15.162 1.00 87.50 86 SER A CA 1
ATOM 670 C C . SER A 1 86 ? 13.005 3.995 -16.065 1.00 87.50 86 SER A C 1
ATOM 672 O O . SER A 1 86 ? 12.920 4.291 -17.255 1.00 87.50 86 SER A O 1
ATOM 674 N N . LEU A 1 87 ? 12.277 3.008 -15.529 1.00 85.69 87 LEU A N 1
ATOM 675 C CA . LEU A 1 87 ? 11.295 2.202 -16.261 1.00 85.69 87 LEU A CA 1
ATOM 676 C C . LEU A 1 87 ? 9.856 2.737 -16.149 1.00 85.69 87 LEU A C 1
ATOM 678 O O . LEU A 1 87 ? 8.931 2.128 -16.693 1.00 85.69 87 LEU A O 1
ATOM 682 N N . ILE A 1 88 ? 9.645 3.840 -15.432 1.00 87.00 88 ILE A N 1
ATOM 683 C CA . ILE A 1 88 ? 8.336 4.467 -15.205 1.00 87.00 88 ILE A CA 1
ATOM 684 C C . ILE A 1 88 ? 8.413 5.973 -15.476 1.00 87.00 88 ILE A C 1
ATOM 686 O O . ILE A 1 88 ? 9.499 6.516 -15.657 1.00 87.00 88 ILE A O 1
ATOM 690 N N . SER A 1 89 ? 7.265 6.653 -15.566 1.00 91.81 89 SER A N 1
ATOM 691 C CA . SER A 1 89 ? 7.268 8.103 -15.789 1.00 91.81 89 SER A CA 1
ATOM 692 C C . SER A 1 89 ? 7.775 8.856 -14.558 1.00 91.81 89 SER A C 1
ATOM 694 O O . SER A 1 89 ? 7.613 8.390 -13.431 1.00 91.81 89 SER A O 1
ATOM 696 N N . ASP A 1 90 ? 8.326 10.054 -14.762 1.00 92.44 90 ASP A N 1
ATOM 697 C CA . ASP A 1 90 ? 8.821 10.903 -13.668 1.00 92.44 90 ASP A CA 1
ATOM 698 C C . ASP A 1 90 ? 7.746 11.196 -12.611 1.00 92.44 90 ASP A C 1
ATOM 700 O O . ASP A 1 90 ? 8.045 11.280 -11.420 1.00 92.44 90 ASP A O 1
ATOM 704 N N . GLU A 1 91 ? 6.486 11.324 -13.033 1.00 93.75 91 GLU A N 1
ATOM 705 C CA . GLU A 1 91 ? 5.362 11.529 -12.116 1.00 93.75 91 GLU A CA 1
ATOM 706 C C . GLU A 1 91 ? 5.112 10.284 -11.257 1.00 93.75 91 GLU A C 1
ATOM 708 O O . GLU A 1 91 ? 5.108 10.360 -10.030 1.00 93.75 91 GLU A O 1
ATOM 713 N N . GLN A 1 92 ? 5.038 9.109 -11.891 1.00 90.88 92 GLN A N 1
ATOM 714 C CA . GLN A 1 92 ? 4.894 7.833 -11.185 1.00 90.88 92 GLN A CA 1
ATOM 715 C C . GLN A 1 92 ? 6.072 7.569 -10.242 1.00 90.88 92 GLN A C 1
ATOM 717 O O . GLN A 1 92 ? 5.893 7.018 -9.158 1.00 90.88 92 GLN A O 1
ATOM 722 N N . ALA A 1 93 ? 7.282 7.972 -10.632 1.00 93.19 93 ALA A N 1
ATOM 723 C CA . ALA A 1 93 ? 8.475 7.827 -9.813 1.00 93.19 93 ALA A CA 1
ATOM 724 C C . ALA A 1 93 ? 8.378 8.625 -8.505 1.00 93.19 93 ALA A C 1
ATOM 726 O O . ALA A 1 93 ? 8.720 8.101 -7.442 1.00 93.19 93 ALA A O 1
ATOM 727 N N . LYS A 1 94 ? 7.880 9.868 -8.559 1.00 94.75 94 LYS A N 1
ATOM 728 C CA . LYS A 1 94 ? 7.654 10.697 -7.364 1.00 94.75 94 LYS A CA 1
ATOM 729 C C . LYS A 1 94 ? 6.604 10.086 -6.446 1.00 94.75 94 LYS A C 1
ATOM 731 O O . LYS A 1 94 ? 6.833 10.004 -5.239 1.00 94.75 94 LYS A O 1
ATOM 736 N N . GLU A 1 95 ? 5.489 9.631 -7.009 1.00 94.75 95 GLU A N 1
ATOM 737 C CA . GLU A 1 95 ? 4.417 8.989 -6.245 1.00 94.75 95 GLU A CA 1
ATOM 738 C C . GLU A 1 95 ? 4.903 7.708 -5.561 1.00 94.75 95 GLU A C 1
ATOM 740 O O . GLU A 1 95 ? 4.681 7.532 -4.366 1.00 94.75 95 GLU A O 1
ATOM 745 N N . ILE A 1 96 ? 5.637 6.848 -6.273 1.00 94.69 96 ILE A N 1
ATOM 746 C CA . ILE A 1 96 ? 6.182 5.599 -5.721 1.00 94.69 96 ILE A CA 1
ATOM 747 C C . ILE A 1 96 ? 7.212 5.875 -4.623 1.00 94.69 96 ILE A C 1
ATOM 749 O O . ILE A 1 96 ? 7.192 5.202 -3.593 1.00 94.69 96 ILE A O 1
ATOM 753 N N . MET A 1 97 ? 8.087 6.870 -4.795 1.00 95.25 97 MET A N 1
ATOM 754 C CA . MET A 1 97 ? 9.028 7.268 -3.741 1.00 95.25 97 MET A CA 1
ATOM 755 C C . MET A 1 97 ? 8.306 7.794 -2.497 1.00 95.25 97 MET A C 1
ATOM 757 O O . MET A 1 97 ? 8.651 7.401 -1.383 1.00 95.25 97 MET A O 1
ATOM 761 N N . SER A 1 98 ? 7.293 8.642 -2.685 1.00 95.88 98 SER A N 1
ATOM 762 C CA . SER A 1 98 ? 6.462 9.154 -1.591 1.00 95.88 98 SER A CA 1
ATOM 763 C C . SER A 1 98 ? 5.746 8.015 -0.866 1.00 95.88 98 SER A C 1
ATOM 765 O O . SER A 1 98 ? 5.812 7.904 0.358 1.00 95.88 98 SER A O 1
ATOM 767 N N . LEU A 1 99 ? 5.128 7.106 -1.619 1.00 95.12 99 LEU A N 1
ATOM 768 C CA . LEU A 1 99 ? 4.430 5.962 -1.057 1.00 95.12 99 LEU A CA 1
ATOM 769 C C . LEU A 1 99 ? 5.390 5.043 -0.300 1.00 95.12 99 LEU A C 1
ATOM 771 O O . LEU A 1 99 ? 5.092 4.672 0.826 1.00 95.12 99 LEU A O 1
ATOM 775 N N . LYS A 1 100 ? 6.576 4.740 -0.840 1.00 95.62 100 LYS A N 1
ATOM 776 C CA . LYS A 1 100 ? 7.596 3.945 -0.136 1.00 95.62 100 LYS A CA 1
ATOM 777 C C . LYS A 1 100 ? 8.003 4.562 1.203 1.00 95.62 100 LYS A C 1
ATOM 779 O O . LYS A 1 100 ? 8.199 3.823 2.164 1.00 95.62 100 LYS A O 1
ATOM 784 N N . ALA A 1 101 ? 8.131 5.886 1.269 1.00 96.12 101 ALA A N 1
ATOM 785 C CA . ALA A 1 101 ? 8.497 6.581 2.500 1.00 96.12 101 ALA A CA 1
ATOM 786 C C . ALA A 1 101 ? 7.376 6.543 3.552 1.00 96.12 101 ALA A C 1
ATOM 788 O O . ALA A 1 101 ? 7.653 6.364 4.736 1.00 96.12 101 ALA A O 1
ATOM 789 N N . ASN A 1 102 ? 6.122 6.677 3.116 1.00 95.88 102 ASN A N 1
ATOM 790 C CA . ASN A 1 102 ? 4.976 6.862 4.009 1.00 95.88 102 ASN A CA 1
ATOM 791 C C . ASN A 1 102 ? 4.206 5.567 4.308 1.00 95.88 102 ASN A C 1
ATOM 793 O O . ASN A 1 102 ? 3.393 5.529 5.231 1.00 95.88 102 ASN A O 1
ATOM 797 N N . PHE A 1 103 ? 4.412 4.503 3.530 1.00 95.00 103 PHE A N 1
ATOM 798 C CA . PHE A 1 103 ? 3.633 3.272 3.645 1.00 95.00 103 PHE A CA 1
ATOM 799 C C . PHE A 1 103 ? 3.744 2.613 5.032 1.00 95.00 103 PHE A C 1
ATOM 801 O O . PHE A 1 103 ? 2.695 2.336 5.615 1.00 95.00 103 PHE A O 1
ATOM 808 N N . PRO A 1 104 ? 4.944 2.426 5.626 1.00 93.56 104 PRO A N 1
ATOM 809 C CA 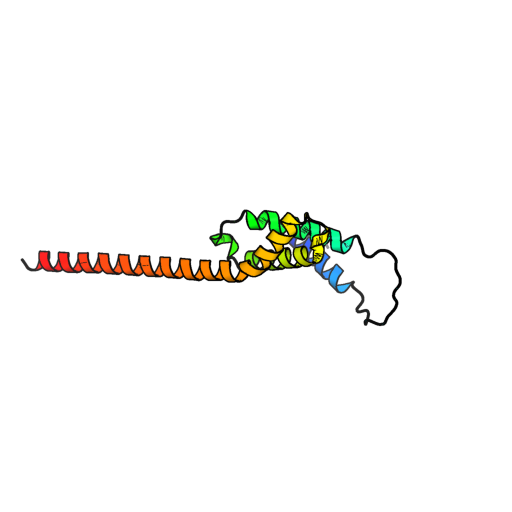. PRO A 1 104 ? 5.053 1.781 6.936 1.00 93.56 104 PRO A CA 1
ATOM 810 C C . PRO A 1 104 ? 4.321 2.542 8.047 1.00 93.56 104 PRO A C 1
ATOM 812 O O . PRO A 1 104 ? 3.631 1.928 8.859 1.00 93.56 104 PRO A O 1
ATOM 815 N N . SER A 1 105 ? 4.425 3.876 8.067 1.00 94.81 105 SER A N 1
ATOM 816 C CA . SER A 1 105 ? 3.714 4.695 9.055 1.00 94.81 105 SER A CA 1
ATOM 817 C C . SER A 1 105 ? 2.207 4.656 8.825 1.00 94.81 105 SER A C 1
ATOM 819 O O . SER A 1 105 ? 1.464 4.446 9.770 1.00 94.81 105 SER A O 1
ATOM 821 N N . THR A 1 106 ? 1.756 4.739 7.570 1.00 93.38 106 THR A N 1
ATOM 822 C CA . THR A 1 106 ? 0.324 4.673 7.222 1.00 93.38 106 THR A CA 1
ATOM 823 C C . THR A 1 106 ? -0.319 3.367 7.694 1.00 93.38 106 THR A C 1
ATOM 825 O O . THR A 1 106 ? -1.428 3.363 8.225 1.00 93.38 106 THR A O 1
ATOM 828 N N . ILE A 1 107 ? 0.377 2.243 7.516 1.00 94.00 107 ILE A N 1
ATOM 829 C CA . ILE A 1 107 ? -0.103 0.928 7.947 1.00 94.00 107 ILE A CA 1
ATOM 830 C C . ILE A 1 107 ? -0.130 0.817 9.479 1.00 94.00 107 ILE A C 1
ATOM 832 O O . ILE A 1 107 ? -1.055 0.224 10.041 1.00 94.00 107 ILE A O 1
ATOM 836 N N . GLN A 1 108 ? 0.839 1.420 10.170 1.00 93.00 108 GLN A N 1
ATOM 837 C CA . GLN A 1 108 ? 0.825 1.478 11.628 1.00 93.00 108 GLN A CA 1
ATOM 838 C C . GLN A 1 108 ? -0.314 2.361 12.159 1.00 93.00 108 GLN A C 1
ATOM 840 O O . GLN A 1 108 ? -1.071 1.913 13.018 1.00 93.00 108 GLN A O 1
ATOM 845 N N . ASP A 1 109 ? -0.505 3.549 11.586 1.00 92.38 109 ASP A N 1
ATOM 846 C CA . ASP A 1 109 ? -1.591 4.466 11.946 1.00 92.38 109 ASP A CA 1
ATOM 847 C C . ASP A 1 109 ? -2.968 3.812 11.743 1.00 92.38 109 ASP A C 1
ATOM 849 O O . ASP A 1 109 ? -3.894 4.008 12.541 1.00 92.38 109 ASP A O 1
ATOM 853 N N . TRP A 1 110 ? -3.113 2.985 10.699 1.00 92.50 110 TRP A N 1
ATOM 854 C CA . TRP A 1 110 ? -4.316 2.181 10.484 1.00 92.50 110 TRP A CA 1
ATOM 855 C C . TRP A 1 110 ? -4.542 1.179 11.619 1.00 92.50 110 TRP A C 1
ATOM 857 O O . TRP A 1 110 ? -5.641 1.128 12.179 1.00 92.50 110 TRP A O 1
ATOM 867 N N . ARG A 1 111 ? -3.512 0.405 11.995 1.00 91.69 111 ARG A N 1
ATOM 868 C CA . ARG A 1 111 ? -3.597 -0.556 13.110 1.00 91.69 111 ARG A CA 1
ATOM 869 C C . ARG A 1 111 ? -4.012 0.129 14.409 1.00 91.69 111 ARG A C 1
ATOM 871 O O . ARG A 1 111 ? -4.932 -0.350 15.076 1.00 91.69 111 ARG A O 1
ATOM 878 N N . ASP A 1 112 ? -3.398 1.261 14.722 1.00 90.81 112 ASP A N 1
ATOM 879 C CA . ASP A 1 112 ? -3.688 2.026 15.934 1.00 90.81 112 ASP A CA 1
ATOM 880 C C . ASP A 1 112 ? -5.139 2.545 15.917 1.00 90.81 112 ASP A C 1
ATOM 882 O O . ASP A 1 112 ? -5.878 2.419 16.898 1.00 90.81 112 ASP A O 1
ATOM 886 N N . SER A 1 113 ? -5.605 3.028 14.761 1.00 87.25 113 SER A N 1
ATOM 887 C CA . SER A 1 113 ? -6.983 3.501 14.573 1.00 87.25 113 SER A CA 1
ATOM 888 C C . SER A 1 113 ? -8.023 2.389 14.744 1.00 87.25 113 SER A C 1
ATOM 890 O O . SER A 1 113 ? -9.066 2.588 15.378 1.00 87.25 113 SER A O 1
ATOM 892 N N . VAL A 1 114 ? -7.754 1.195 14.206 1.00 85.88 114 VAL A N 1
ATOM 893 C CA . VAL A 1 114 ? -8.646 0.036 14.351 1.00 85.88 114 VAL A CA 1
ATOM 894 C C . VAL A 1 114 ? -8.704 -0.423 15.809 1.00 85.88 114 VAL A C 1
ATOM 896 O O . VAL A 1 114 ? -9.797 -0.700 16.309 1.00 85.88 114 VAL A O 1
ATOM 899 N N . GLN A 1 115 ? -7.578 -0.435 16.528 1.00 79.69 115 GLN A N 1
ATOM 900 C CA . GLN A 1 115 ? -7.555 -0.777 17.954 1.00 79.69 115 GLN A CA 1
ATOM 901 C C . GLN A 1 115 ? -8.385 0.195 18.801 1.00 79.69 115 GLN A C 1
ATOM 903 O O . GLN A 1 115 ? -9.186 -0.247 19.629 1.00 79.69 115 GLN A O 1
ATOM 908 N N . VAL A 1 116 ? -8.269 1.504 18.554 1.00 77.38 116 VAL A N 1
ATOM 909 C CA . VAL A 1 116 ? -9.084 2.528 19.233 1.00 77.38 116 VAL A CA 1
ATOM 910 C C . VAL A 1 116 ? -10.576 2.345 18.935 1.00 77.38 116 VAL A C 1
ATOM 912 O O . VAL A 1 116 ? -11.421 2.480 19.820 1.00 77.38 116 VAL A O 1
ATOM 915 N N . LYS A 1 117 ? -10.933 1.979 17.701 1.00 74.69 117 LYS A N 1
ATOM 916 C CA . LYS A 1 117 ? -12.330 1.711 17.328 1.00 74.69 117 LYS A CA 1
ATOM 917 C C . LYS A 1 117 ? -12.896 0.480 18.041 1.00 74.69 117 LYS A C 1
ATOM 919 O O . LYS A 1 117 ? -14.064 0.485 18.433 1.00 74.69 117 LYS A O 1
ATOM 924 N N . VAL A 1 118 ? -12.098 -0.575 18.203 1.00 72.94 118 VAL A N 1
ATOM 925 C CA . VAL A 1 118 ? -12.507 -1.792 18.923 1.00 72.94 118 VA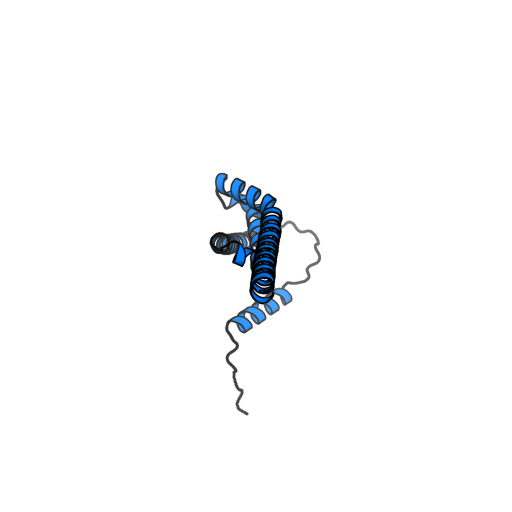L A CA 1
ATOM 926 C C . VAL A 1 118 ? -12.688 -1.503 20.414 1.00 72.94 118 VAL A C 1
ATOM 928 O O . VAL A 1 118 ? -13.717 -1.875 20.981 1.00 72.94 118 VAL A O 1
ATOM 931 N N . SER A 1 119 ? -11.748 -0.788 21.038 1.00 70.44 119 SER A N 1
ATOM 932 C CA . SER A 1 119 ? -11.846 -0.429 22.457 1.00 70.44 119 SER A CA 1
ATOM 933 C C . SER A 1 119 ? -13.024 0.511 22.734 1.00 70.44 119 SER A C 1
ATOM 935 O O . SER A 1 119 ? -13.779 0.278 23.676 1.00 70.44 119 SER A O 1
ATOM 937 N N . GLY A 1 120 ? -13.264 1.502 21.870 1.00 67.62 120 GLY A N 1
ATOM 938 C CA . GLY A 1 120 ? -14.409 2.408 21.979 1.00 67.62 120 GLY A CA 1
ATOM 939 C C . GLY A 1 120 ? -15.755 1.678 21.938 1.00 67.62 120 GLY A C 1
ATOM 940 O O . GLY A 1 120 ? -16.618 1.924 22.777 1.00 67.62 120 GLY A O 1
ATOM 941 N N . LYS A 1 121 ? -15.919 0.711 21.024 1.00 75.06 121 LYS A N 1
ATOM 942 C CA . LYS A 1 121 ? -17.135 -0.121 20.956 1.00 75.06 121 LYS A CA 1
ATOM 943 C C . LYS A 1 121 ? -17.360 -0.931 22.232 1.00 75.06 121 LYS A C 1
ATOM 945 O O . LYS A 1 121 ? -18.489 -1.016 22.709 1.00 75.06 121 LYS A O 1
ATOM 950 N N . HIS A 1 122 ? -16.296 -1.508 22.788 1.00 75.38 122 HIS A N 1
ATOM 951 C CA . HIS A 1 122 ? -16.374 -2.264 24.036 1.00 75.38 122 HIS A CA 1
ATOM 952 C C . HIS A 1 122 ? -16.804 -1.375 25.215 1.00 75.38 122 HIS A C 1
ATOM 954 O O . HIS A 1 122 ? -17.657 -1.766 26.015 1.00 75.38 122 HIS A O 1
ATOM 960 N N . LEU A 1 123 ? -16.256 -0.159 25.301 1.00 76.25 123 LEU A N 1
ATOM 961 C CA . LEU A 1 123 ? -16.620 0.813 26.334 1.00 76.25 123 LEU A CA 1
ATOM 962 C C . LEU A 1 123 ? -18.090 1.239 26.230 1.00 76.25 123 LEU A C 1
ATOM 964 O O . LEU A 1 123 ? -18.786 1.232 27.243 1.00 76.25 123 LEU A O 1
ATOM 968 N N . CYS A 1 124 ? -18.582 1.534 25.022 1.00 76.25 124 CYS A N 1
ATOM 969 C CA . CYS A 1 124 ? -19.994 1.860 24.801 1.00 76.25 124 CYS A CA 1
ATOM 970 C C . CYS A 1 124 ? -20.923 0.717 25.225 1.00 76.25 124 CYS A C 1
ATOM 972 O O . CYS A 1 124 ? -21.860 0.949 25.980 1.00 76.25 124 CYS A O 1
ATOM 974 N N . SER A 1 125 ? -20.627 -0.522 24.818 1.00 82.31 125 SER A N 1
ATOM 975 C CA . SER A 1 125 ? -21.449 -1.678 25.201 1.00 82.31 125 SER A CA 1
ATOM 976 C C . SER A 1 125 ? -21.457 -1.910 26.717 1.00 82.31 125 SER A C 1
ATOM 978 O O . SER A 1 125 ? -22.504 -2.180 27.300 1.00 82.31 125 SER A O 1
ATOM 980 N N . THR A 1 126 ? -20.308 -1.752 27.381 1.00 84.31 126 THR A N 1
ATOM 981 C CA . THR A 1 126 ? -20.215 -1.870 28.847 1.00 84.31 126 THR A CA 1
ATOM 982 C C . T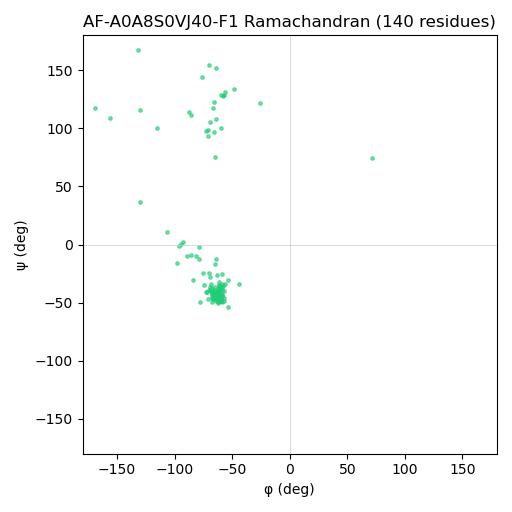HR A 1 126 ? -21.055 -0.800 29.545 1.00 84.31 126 THR A C 1
ATOM 984 O O . THR A 1 126 ? -21.747 -1.086 30.524 1.00 84.31 126 THR A O 1
ATOM 987 N N . PHE A 1 127 ? -21.019 0.431 29.034 1.00 83.88 127 PHE A N 1
ATOM 988 C CA . PHE A 1 127 ? -21.801 1.539 29.566 1.00 83.88 127 PHE A CA 1
ATOM 989 C C . PHE A 1 127 ? -23.310 1.302 29.414 1.00 83.88 127 PHE A C 1
ATOM 991 O O . PHE A 1 127 ? -24.037 1.404 30.400 1.00 83.88 127 PHE A O 1
ATOM 998 N N . GLU A 1 128 ? -23.770 0.904 28.224 1.00 88.38 128 GLU A N 1
ATOM 999 C CA . GLU A 1 128 ? -25.179 0.567 27.969 1.00 88.38 128 GLU A CA 1
ATOM 1000 C C . GLU A 1 128 ? -25.672 -0.565 28.880 1.00 88.38 128 GLU A C 1
ATOM 1002 O O . GLU A 1 128 ? -26.727 -0.446 29.502 1.00 88.38 128 GLU A O 1
ATOM 1007 N N . ASN A 1 129 ? -24.876 -1.626 29.047 1.00 88.19 129 ASN A N 1
ATOM 1008 C CA . ASN A 1 129 ? -25.204 -2.720 29.964 1.00 88.19 129 ASN A CA 1
ATOM 1009 C C . ASN A 1 129 ? -25.324 -2.238 31.416 1.00 88.19 129 ASN A C 1
ATOM 1011 O O . ASN A 1 129 ? -26.204 -2.688 32.145 1.00 88.19 129 ASN A O 1
ATOM 1015 N N . THR A 1 130 ? -24.459 -1.312 31.835 1.00 88.31 130 THR A N 1
ATOM 1016 C CA . THR A 1 130 ? -24.493 -0.755 33.193 1.00 88.31 130 THR A CA 1
ATOM 1017 C C . THR A 1 130 ? -25.748 0.090 33.414 1.00 88.31 130 THR A C 1
ATOM 1019 O O . THR A 1 130 ? -26.377 -0.039 34.460 1.00 88.31 130 THR A O 1
ATOM 1022 N N . ILE A 1 131 ? -26.151 0.907 32.434 1.00 88.00 131 ILE A N 1
ATOM 1023 C CA . ILE A 1 131 ? -27.408 1.668 32.504 1.00 88.00 131 ILE A CA 1
ATOM 1024 C C . ILE A 1 131 ? -28.601 0.722 32.635 1.00 88.00 131 ILE A C 1
ATOM 1026 O O . ILE A 1 131 ? -29.416 0.908 33.535 1.00 88.00 131 ILE A O 1
ATOM 1030 N N . ASN A 1 132 ? -28.672 -0.312 31.794 1.00 88.62 132 ASN A N 1
ATOM 1031 C CA . ASN A 1 132 ? -29.776 -1.271 31.831 1.00 88.62 132 ASN A CA 1
ATOM 1032 C C . ASN A 1 132 ? -29.873 -1.973 33.196 1.00 88.62 132 ASN A C 1
ATOM 1034 O O . ASN A 1 132 ? -30.958 -2.077 33.756 1.00 88.62 132 ASN A O 1
ATOM 1038 N N . LEU A 1 133 ? -28.737 -2.378 33.779 1.00 89.00 133 LEU A N 1
ATOM 1039 C CA . LEU A 1 133 ? -28.701 -2.986 35.114 1.00 89.00 133 LEU A CA 1
ATOM 1040 C C . LEU A 1 133 ? -29.188 -2.036 36.215 1.00 89.00 133 LEU A C 1
ATOM 1042 O O . LEU A 1 133 ? -29.899 -2.465 37.121 1.00 89.00 133 LEU A O 1
ATOM 1046 N N . VAL A 1 134 ? -28.805 -0.757 36.152 1.00 88.94 134 VAL A N 1
ATOM 1047 C CA . VAL A 1 134 ? -29.263 0.256 37.116 1.00 88.94 134 VAL A CA 1
ATOM 1048 C C . VAL A 1 134 ? -30.765 0.496 36.973 1.00 88.94 134 VAL A C 1
ATOM 1050 O O . VAL A 1 134 ? -31.467 0.552 37.980 1.00 88.94 134 VAL A O 1
ATOM 1053 N N . GLU A 1 135 ? -31.277 0.598 35.746 1.00 87.25 135 GLU A N 1
ATOM 1054 C CA . GLU A 1 135 ? -32.715 0.736 35.509 1.00 87.25 135 GLU A CA 1
ATOM 1055 C C . GLU A 1 135 ? -33.516 -0.469 36.008 1.00 87.25 135 GLU A C 1
ATOM 1057 O O . GLU A 1 135 ? -34.590 -0.290 36.584 1.00 87.25 135 GLU A O 1
ATOM 1062 N N . ASP A 1 136 ? -33.017 -1.685 35.788 1.00 86.44 136 ASP A N 1
ATOM 1063 C CA . ASP A 1 136 ? -33.677 -2.907 36.243 1.00 86.44 136 ASP A CA 1
ATOM 1064 C C . ASP A 1 136 ? -33.690 -2.997 37.773 1.00 86.44 136 ASP A C 1
ATOM 1066 O O . ASP A 1 136 ? -34.729 -3.328 38.344 1.00 86.44 136 ASP A O 1
ATOM 1070 N N . LEU A 1 137 ? -32.598 -2.610 38.449 1.00 82.75 137 LEU A N 1
ATOM 1071 C CA . LEU A 1 137 ? -32.562 -2.537 39.915 1.00 82.75 137 LEU A CA 1
ATOM 1072 C C . LEU A 1 137 ? -33.656 -1.610 40.458 1.00 82.75 137 LEU A C 1
ATOM 1074 O O . LEU A 1 137 ? -34.419 -2.009 41.338 1.00 82.75 137 LEU A O 1
ATOM 1078 N N . VAL A 1 138 ? -33.771 -0.405 39.890 1.00 80.31 138 VAL A N 1
ATOM 1079 C CA . VAL A 1 138 ? -34.761 0.604 40.303 1.00 80.31 138 VAL A CA 1
ATOM 1080 C C . VAL A 1 138 ? -36.196 0.103 40.111 1.00 80.31 138 VAL A C 1
ATOM 1082 O O . VAL A 1 138 ? -37.064 0.410 40.923 1.00 80.31 138 VAL A O 1
ATOM 1085 N N . LYS A 1 139 ? -36.459 -0.693 39.068 1.00 77.44 139 LYS A N 1
ATOM 1086 C CA . LYS A 1 139 ? -37.786 -1.280 38.808 1.00 77.44 139 LYS A CA 1
ATOM 1087 C C . LYS A 1 139 ? -38.121 -2.445 39.746 1.00 77.44 139 LYS A C 1
ATOM 1089 O O . LYS A 1 139 ? -39.295 -2.736 39.941 1.00 77.44 139 LYS A O 1
ATOM 1094 N N . THR A 1 140 ? -37.116 -3.126 40.299 1.00 74.69 140 THR A N 1
ATOM 1095 C CA . THR A 1 140 ? -37.307 -4.261 41.224 1.00 74.69 140 THR A CA 1
ATOM 1096 C C . THR A 1 140 ? -37.407 -3.870 42.701 1.00 74.69 140 THR A C 1
ATOM 1098 O O . THR A 1 140 ? -37.750 -4.719 43.520 1.00 74.69 140 THR A O 1
ATOM 1101 N N . GLU A 1 141 ? -37.118 -2.614 43.053 1.00 58.44 141 GLU A N 1
ATOM 1102 C CA . GLU A 1 141 ? -37.122 -2.113 44.440 1.00 58.44 141 GLU A CA 1
ATOM 1103 C C . GLU A 1 141 ? -38.468 -1.487 44.883 1.00 58.44 141 GLU A C 1
ATOM 1105 O O . GLU A 1 141 ? -38.589 -1.018 46.016 1.00 58.44 141 GLU A O 1
ATOM 1110 N N . THR A 1 142 ? -39.486 -1.499 44.012 1.00 48.38 142 THR A N 1
ATOM 1111 C CA . THR A 1 142 ? -40.870 -1.035 44.269 1.00 48.38 142 THR A CA 1
ATOM 1112 C C . THR A 1 142 ? -41.863 -2.181 44.353 1.00 48.38 142 THR A C 1
ATOM 1114 O O . THR A 1 142 ? -42.726 -2.139 45.258 1.00 48.38 142 THR A O 1
#

Sequence (142 aa):
PMDSFVPLDPLESIYVKAESFLKSIPKKSFSSAIDTTCEVPLFKDHAILAKGFFNKLISFPLDDLVDPRHETAMIESLSILCNNLSLISDEQAKEIMSLKANFPSTIQDWRDSVQVKVSGKHLCSTFENTINLVEDLVKTET

Organism: NCBI:txid158383

Radius of gyration: 26.82 Å; Cα contacts (8 Å, |Δi|>4): 44; chains: 1; bounding box: 78×64×67 Å